Protein AF-A0A0F8XHE8-F1 (afdb_monomer_lite)

Foldseek 3Di:
DPPDPPDQQCVQCPNQQVVVLVVLPLLLFFDQDVHDGDNPPPDHVVVRVCSPPSDDPPDDDDCVQADNDPVGGPDDDPPDD

pLDDT: mean 85.14, std 10.31, range [53.91, 97.56]

Structure (mmCIF, N/CA/C/O backbone):
data_AF-A0A0F8XHE8-F1
#
_entry.id   AF-A0A0F8XHE8-F1
#
loop_
_atom_site.group_PDB
_atom_site.id
_atom_site.type_symbol
_atom_site.label_atom_id
_atom_site.label_alt_id
_atom_site.label_comp_id
_atom_site.label_asym_id
_atom_site.label_entity_id
_atom_site.label_seq_id
_atom_site.pdbx_PDB_ins_code
_atom_site.Cartn_x
_atom_site.Cartn_y
_atom_site.Cartn_z
_atom_site.occupancy
_atom_site.B_iso_or_equiv
_atom_site.auth_seq_id
_atom_site.auth_comp_id
_atom_site.auth_asym_id
_atom_site.auth_atom_id
_atom_site.pdbx_PDB_model_num
ATOM 1 N N . ASP A 1 1 ? 6.367 3.480 6.342 1.00 58.56 1 ASP A N 1
ATOM 2 C CA . ASP A 1 1 ? 7.115 4.018 7.501 1.00 58.56 1 ASP A CA 1
ATOM 3 C C . ASP A 1 1 ? 6.485 5.363 7.862 1.00 58.56 1 ASP A C 1
ATOM 5 O O . ASP A 1 1 ? 5.494 5.729 7.243 1.00 58.56 1 ASP A O 1
ATOM 9 N N . LEU A 1 2 ? 6.996 6.078 8.863 1.00 68.81 2 LEU A N 1
ATOM 10 C CA . LEU A 1 2 ? 6.466 7.400 9.227 1.00 68.81 2 LEU A CA 1
ATOM 11 C C . LEU A 1 2 ? 7.060 8.542 8.387 1.00 68.81 2 LEU A C 1
ATOM 13 O O . LEU A 1 2 ? 6.829 9.706 8.694 1.00 68.81 2 LEU A O 1
ATOM 17 N N . ALA A 1 3 ? 7.805 8.244 7.318 1.00 74.31 3 ALA A N 1
ATOM 18 C CA . ALA A 1 3 ? 8.421 9.268 6.479 1.00 74.31 3 ALA A CA 1
ATOM 19 C C . ALA A 1 3 ? 7.425 9.907 5.483 1.00 74.31 3 ALA A C 1
ATOM 21 O O . ALA A 1 3 ? 7.849 10.571 4.540 1.00 74.31 3 ALA A O 1
ATOM 22 N N . GLY A 1 4 ? 6.117 9.703 5.680 1.00 71.56 4 GLY A N 1
ATOM 23 C CA . GLY A 1 4 ? 5.040 10.246 4.851 1.00 71.56 4 GLY A CA 1
ATOM 24 C C . GLY A 1 4 ? 4.778 9.451 3.569 1.00 71.56 4 GLY A C 1
ATOM 25 O O . GLY A 1 4 ? 5.650 8.752 3.058 1.00 71.56 4 GLY A O 1
ATOM 26 N N . PHE A 1 5 ? 3.557 9.565 3.046 1.00 75.94 5 PHE A N 1
ATOM 27 C CA . PHE A 1 5 ? 3.145 9.008 1.758 1.00 75.94 5 PHE A CA 1
ATOM 28 C C . PHE A 1 5 ? 2.558 10.129 0.883 1.00 75.94 5 PHE A C 1
ATOM 30 O O . PHE A 1 5 ? 1.705 10.866 1.383 1.00 75.94 5 PHE A O 1
ATOM 37 N N . PRO A 1 6 ? 2.950 10.255 -0.398 1.00 77.00 6 PRO A N 1
ATOM 38 C CA . PRO A 1 6 ? 4.083 9.604 -1.065 1.00 77.00 6 PRO A CA 1
ATOM 39 C C . PRO A 1 6 ? 5.418 10.318 -0.756 1.00 77.00 6 PRO A C 1
ATOM 41 O O . PRO A 1 6 ? 5.454 11.541 -0.653 1.00 77.00 6 PRO A O 1
ATOM 44 N N . ASN A 1 7 ? 6.532 9.583 -0.625 1.00 71.19 7 ASN A N 1
ATOM 45 C CA . ASN A 1 7 ? 7.852 10.180 -0.324 1.00 71.19 7 ASN A CA 1
ATOM 46 C C . ASN A 1 7 ? 9.010 9.702 -1.224 1.00 71.19 7 ASN A C 1
ATOM 48 O O . ASN A 1 7 ? 10.169 10.010 -0.950 1.00 71.19 7 ASN A O 1
ATOM 52 N N . GLY A 1 8 ? 8.722 8.929 -2.276 1.00 70.00 8 GLY A N 1
ATOM 53 C CA . GLY A 1 8 ? 9.709 8.493 -3.273 1.00 70.00 8 GLY A CA 1
ATOM 54 C C . GLY A 1 8 ? 10.770 7.492 -2.790 1.00 70.00 8 GLY A C 1
ATOM 55 O O . GLY A 1 8 ? 11.558 7.033 -3.607 1.00 70.00 8 GLY A O 1
ATOM 56 N N . ARG A 1 9 ? 10.795 7.111 -1.503 1.00 73.19 9 ARG A N 1
ATOM 57 C CA . ARG A 1 9 ? 11.795 6.182 -0.932 1.00 73.19 9 ARG A CA 1
ATOM 58 C C . ARG A 1 9 ? 11.508 4.705 -1.193 1.00 73.19 9 ARG A C 1
ATOM 60 O O . ARG A 1 9 ? 12.314 3.851 -0.834 1.00 73.19 9 ARG A O 1
ATOM 67 N N . ARG A 1 10 ? 10.345 4.399 -1.765 1.00 72.44 10 ARG A N 1
ATOM 68 C CA . ARG A 1 10 ? 9.921 3.041 -2.108 1.00 72.44 10 ARG A CA 1
ATOM 69 C C . ARG A 1 10 ? 9.399 2.996 -3.542 1.00 72.44 10 ARG A C 1
ATOM 71 O O . ARG A 1 10 ? 8.197 2.897 -3.738 1.00 72.44 10 ARG A O 1
ATOM 78 N N . PRO A 1 11 ? 10.270 3.085 -4.558 1.00 69.44 11 PRO A N 1
ATOM 79 C CA . PRO A 1 11 ? 9.802 3.087 -5.940 1.00 69.44 11 PRO A CA 1
ATOM 80 C C . PRO A 1 11 ? 9.107 1.778 -6.344 1.00 69.44 11 PRO A C 1
ATOM 82 O O . PRO A 1 11 ? 8.402 1.772 -7.341 1.00 69.44 11 PRO A O 1
ATOM 85 N N . GLY A 1 12 ? 9.307 0.687 -5.588 1.00 66.88 12 GLY A N 1
ATOM 86 C CA . GLY A 1 12 ? 8.658 -0.607 -5.824 1.00 66.88 12 GLY A CA 1
ATOM 87 C C . GLY A 1 12 ? 7.522 -0.966 -4.874 1.00 66.88 12 GLY A C 1
ATOM 88 O O . GLY A 1 12 ? 6.975 -2.047 -4.989 1.00 66.88 12 GLY A O 1
ATOM 89 N N . ASP A 1 13 ? 7.189 -0.095 -3.926 1.00 71.00 13 ASP A N 1
ATOM 90 C CA . ASP A 1 13 ? 5.910 -0.115 -3.202 1.00 71.00 13 ASP A CA 1
ATOM 91 C C . ASP A 1 13 ? 5.279 1.218 -3.589 1.00 71.00 13 ASP A C 1
ATOM 93 O O . ASP A 1 13 ? 5.412 2.223 -2.881 1.00 71.00 13 ASP A O 1
ATOM 97 N N . ASP A 1 14 ? 4.838 1.268 -4.845 1.00 75.69 14 ASP A N 1
ATOM 98 C CA . ASP A 1 14 ? 4.597 2.526 -5.525 1.00 75.69 14 ASP A CA 1
ATOM 99 C C . ASP A 1 14 ? 3.323 3.218 -5.018 1.00 75.69 14 ASP A C 1
ATOM 101 O O . ASP A 1 14 ? 2.572 2.730 -4.166 1.00 75.69 14 ASP A O 1
ATOM 105 N N . VAL A 1 15 ? 3.109 4.441 -5.502 1.00 84.00 15 VAL A N 1
ATOM 106 C CA . VAL A 1 15 ? 1.976 5.265 -5.069 1.00 84.00 15 VAL A CA 1
ATOM 107 C C . VAL A 1 15 ? 0.644 4.592 -5.393 1.00 84.00 15 VAL A C 1
ATOM 109 O O . VAL A 1 15 ? -0.311 4.739 -4.630 1.00 84.00 15 VAL A O 1
ATOM 112 N N . VAL A 1 16 ? 0.566 3.867 -6.504 1.00 87.50 16 VAL A N 1
ATOM 113 C CA . VAL A 1 16 ? -0.682 3.282 -6.982 1.00 87.50 16 VAL A CA 1
ATOM 114 C C . VAL A 1 16 ? -1.005 2.030 -6.177 1.00 87.50 16 VAL A C 1
ATOM 116 O O . VAL A 1 16 ? -2.122 1.933 -5.673 1.00 87.50 16 VAL A O 1
ATOM 119 N N . ASP A 1 17 ? -0.037 1.145 -5.946 1.00 87.31 17 ASP A N 1
ATOM 120 C CA . ASP A 1 17 ? -0.191 -0.058 -5.123 1.00 87.31 17 ASP A CA 1
ATOM 121 C C . ASP A 1 17 ? -0.636 0.282 -3.696 1.00 87.31 17 ASP A C 1
ATOM 123 O O . ASP A 1 17 ? -1.626 -0.258 -3.187 1.00 87.31 17 ASP A O 1
ATOM 127 N N . ILE A 1 18 ? 0.055 1.218 -3.037 1.00 88.00 18 ILE A N 1
ATOM 128 C CA . ILE A 1 18 ? -0.288 1.624 -1.668 1.00 88.00 18 ILE A CA 1
ATOM 129 C C . ILE A 1 18 ? -1.680 2.264 -1.629 1.00 88.00 18 ILE A C 1
ATOM 131 O O . ILE A 1 18 ? -2.484 1.915 -0.758 1.00 88.00 18 ILE A O 1
ATOM 135 N N . ALA A 1 19 ? -1.990 3.178 -2.556 1.00 91.25 19 ALA A N 1
ATOM 136 C CA . ALA A 1 19 ? -3.297 3.829 -2.602 1.00 91.25 19 ALA A CA 1
ATOM 137 C C . ALA A 1 19 ? -4.419 2.818 -2.879 1.00 91.25 19 ALA A C 1
ATOM 139 O O . ALA A 1 19 ? -5.445 2.842 -2.197 1.00 91.25 19 ALA A O 1
ATOM 140 N N . LEU A 1 20 ? -4.209 1.894 -3.819 1.00 93.38 20 LEU A N 1
ATOM 141 C CA . LEU A 1 20 ? -5.151 0.831 -4.152 1.00 93.38 20 LEU A CA 1
ATOM 142 C C . LEU A 1 20 ? -5.443 -0.038 -2.931 1.00 93.38 20 LEU A C 1
ATOM 144 O O . LEU A 1 20 ? -6.605 -0.275 -2.610 1.00 93.38 20 LEU A O 1
ATOM 148 N N . ARG A 1 21 ? -4.414 -0.463 -2.194 1.00 94.06 21 ARG A N 1
ATOM 149 C CA . ARG A 1 21 ? -4.599 -1.264 -0.975 1.00 94.06 21 ARG A CA 1
ATOM 150 C C . ARG A 1 21 ? -5.382 -0.505 0.093 1.00 94.06 21 ARG A C 1
ATOM 152 O O . ARG A 1 21 ? -6.241 -1.100 0.740 1.00 94.06 21 ARG A O 1
ATOM 159 N N . VAL A 1 22 ? -5.131 0.795 0.270 1.00 94.00 22 VAL A N 1
ATOM 160 C CA . VAL A 1 22 ? -5.910 1.637 1.196 1.00 94.00 22 VAL A CA 1
ATOM 161 C C . VAL A 1 22 ? -7.378 1.705 0.772 1.00 94.00 22 VAL A C 1
ATOM 163 O O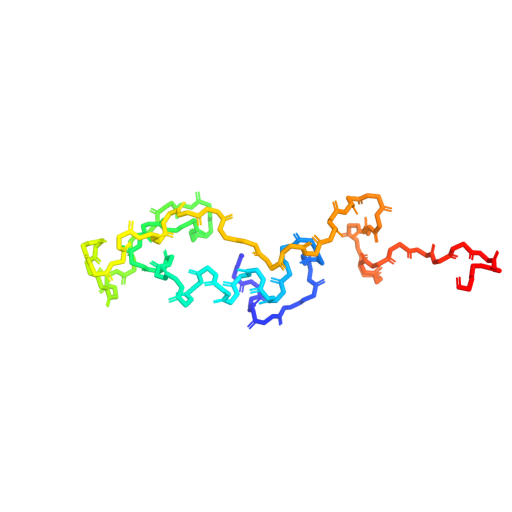 . VAL A 1 22 ? -8.248 1.470 1.608 1.00 94.00 22 VAL A O 1
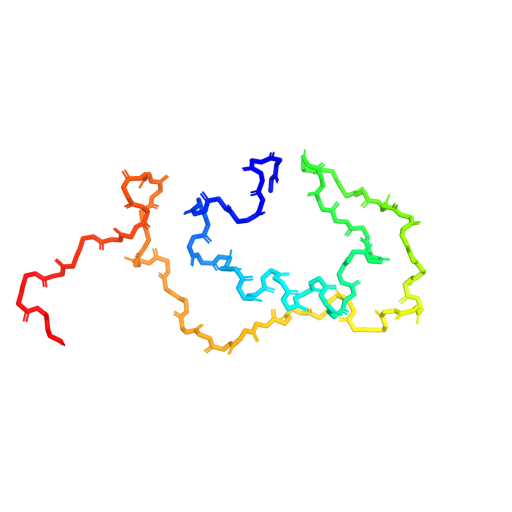ATOM 166 N N . VAL A 1 23 ? -7.654 1.950 -0.513 1.00 94.94 23 VAL A N 1
ATOM 167 C CA . VAL A 1 23 ? -9.021 1.986 -1.066 1.00 94.94 23 VAL A CA 1
ATOM 168 C C . VAL A 1 23 ? -9.729 0.638 -0.909 1.00 94.94 23 VAL A C 1
ATOM 170 O O . VAL A 1 23 ? -10.916 0.609 -0.603 1.00 94.94 23 VAL A O 1
ATOM 173 N N . MET A 1 24 ? -9.004 -0.474 -1.042 1.00 96.56 24 MET A N 1
ATOM 174 C CA . MET A 1 24 ? -9.533 -1.828 -0.834 1.00 96.56 24 MET A CA 1
ATOM 175 C C . MET A 1 24 ? -9.669 -2.219 0.648 1.00 96.56 24 MET A C 1
ATOM 177 O O . MET A 1 24 ? -10.014 -3.359 0.955 1.00 96.56 24 MET A O 1
ATOM 181 N N . GLY A 1 25 ? -9.426 -1.285 1.574 1.00 97.00 25 GLY A N 1
ATOM 182 C CA . GLY A 1 25 ? -9.726 -1.450 2.995 1.00 97.00 25 GLY A CA 1
ATOM 183 C C . GLY A 1 25 ? -8.563 -1.948 3.851 1.00 97.00 25 GLY A C 1
ATOM 184 O O . GLY A 1 25 ? -8.781 -2.414 4.968 1.00 97.00 25 GLY A O 1
ATOM 185 N N . ARG A 1 26 ? -7.309 -1.822 3.389 1.00 95.88 26 ARG A N 1
ATOM 186 C CA . ARG A 1 26 ? -6.126 -2.236 4.168 1.00 95.88 26 ARG A CA 1
ATOM 187 C C . ARG A 1 26 ? -6.052 -1.598 5.560 1.00 95.88 26 ARG A C 1
ATOM 189 O O . ARG A 1 26 ? -5.507 -2.213 6.469 1.00 95.88 26 ARG A O 1
ATOM 196 N N . LEU A 1 27 ? -6.585 -0.386 5.730 1.00 95.56 27 LEU A N 1
ATOM 197 C CA . LEU A 1 27 ? -6.564 0.336 7.008 1.00 95.56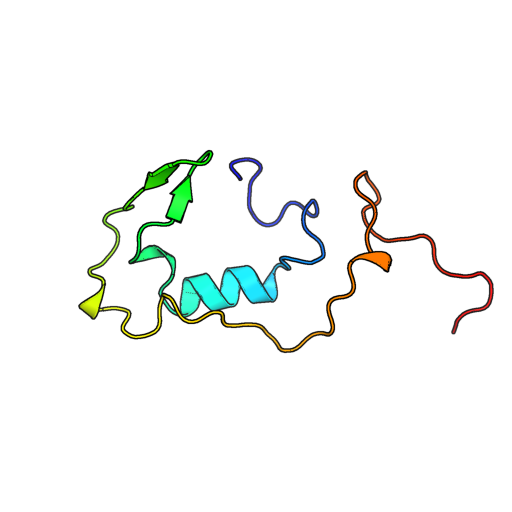 27 LEU A CA 1
ATOM 198 C C . LEU A 1 27 ? -7.613 -0.150 8.027 1.00 95.56 27 LEU A C 1
ATOM 200 O O . LEU A 1 27 ? -7.563 0.289 9.171 1.00 95.56 27 LEU A O 1
ATOM 204 N N . CYS A 1 28 ? -8.524 -1.053 7.638 1.00 97.56 28 CYS A N 1
ATOM 205 C CA . CYS A 1 28 ? -9.436 -1.747 8.561 1.00 97.56 28 CYS A CA 1
ATOM 206 C C . CYS A 1 28 ? -8.785 -2.964 9.239 1.00 97.56 28 CYS A C 1
ATOM 208 O O . CYS A 1 28 ? -9.416 -3.628 10.055 1.00 97.56 28 CYS A O 1
ATOM 210 N N . TYR A 1 29 ? -7.541 -3.287 8.874 1.00 96.75 29 TYR A N 1
ATOM 211 C CA . TYR A 1 29 ? -6.752 -4.366 9.463 1.00 96.75 29 TYR A CA 1
ATOM 212 C C . TYR A 1 29 ? -5.532 -3.800 10.190 1.00 96.75 29 TYR A C 1
ATOM 214 O O . TYR A 1 29 ? -5.070 -2.708 9.845 1.00 96.75 29 TYR A O 1
ATOM 222 N N . PRO A 1 30 ? -4.948 -4.554 11.141 1.00 96.19 30 PRO A N 1
ATOM 223 C CA . PRO A 1 30 ? -3.666 -4.192 11.719 1.00 96.19 30 PRO A CA 1
ATOM 224 C C . PRO A 1 30 ? -2.608 -3.972 10.633 1.00 96.19 30 PRO A C 1
ATOM 226 O O . PRO A 1 30 ? -2.400 -4.809 9.747 1.00 96.19 30 PRO A O 1
ATOM 229 N N . ILE A 1 31 ? -1.935 -2.826 10.700 1.00 92.75 31 ILE A N 1
ATOM 230 C CA . ILE A 1 31 ? -0.816 -2.494 9.818 1.00 92.75 31 ILE A CA 1
ATOM 231 C C . ILE A 1 31 ? 0.448 -2.246 10.642 1.00 92.75 31 ILE A C 1
ATOM 233 O O . ILE A 1 31 ? 0.356 -1.751 11.767 1.00 92.75 31 ILE A O 1
ATOM 237 N N . PRO A 1 32 ? 1.640 -2.520 10.088 1.00 91.12 32 PRO A N 1
ATOM 238 C CA . PRO A 1 32 ? 2.886 -2.248 10.784 1.00 91.12 32 PRO A CA 1
ATOM 239 C C . PRO A 1 32 ? 3.125 -0.735 10.880 1.00 91.12 32 PRO A C 1
ATOM 241 O O . PRO A 1 32 ? 3.583 -0.092 9.929 1.00 91.12 32 PRO A O 1
ATOM 244 N N . VAL A 1 33 ? 2.865 -0.163 12.053 1.00 89.88 33 VAL A N 1
ATOM 245 C CA . VAL A 1 33 ? 3.232 1.208 12.416 1.00 89.88 33 VAL A CA 1
ATOM 246 C C . VAL A 1 33 ? 4.535 1.139 13.198 1.00 89.88 33 VAL A C 1
ATOM 248 O O . VAL A 1 33 ? 4.600 0.581 14.288 1.00 89.88 33 VAL A O 1
ATOM 251 N N . ASN A 1 34 ? 5.610 1.672 12.612 1.00 88.00 34 ASN A N 1
ATOM 252 C CA . ASN A 1 34 ? 6.958 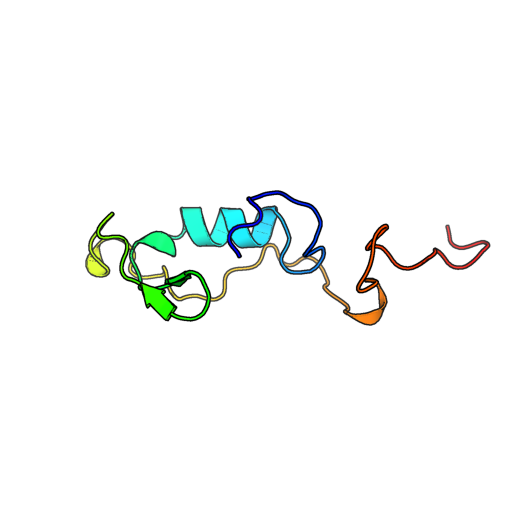1.609 13.190 1.00 88.00 34 ASN A CA 1
ATOM 253 C C . ASN A 1 34 ? 7.414 0.179 13.572 1.00 88.00 34 ASN A C 1
ATOM 255 O O . ASN A 1 34 ? 8.101 -0.019 14.567 1.00 88.00 34 ASN A O 1
ATOM 259 N N . GLY A 1 35 ? 7.013 -0.821 12.777 1.00 88.81 35 GLY A N 1
ATOM 260 C CA . GLY A 1 35 ? 7.362 -2.230 13.000 1.00 88.81 35 GLY A CA 1
ATOM 261 C C . GLY A 1 35 ? 6.427 -2.993 13.943 1.00 88.81 35 GLY A C 1
ATOM 262 O O . GLY A 1 35 ? 6.615 -4.194 14.107 1.00 88.81 35 GLY A O 1
ATOM 263 N N . THR A 1 36 ? 5.413 -2.337 14.508 1.00 94.50 36 THR A N 1
ATOM 264 C CA . THR A 1 36 ? 4.412 -2.969 15.375 1.00 94.50 36 THR A CA 1
ATOM 265 C C . THR A 1 36 ? 3.06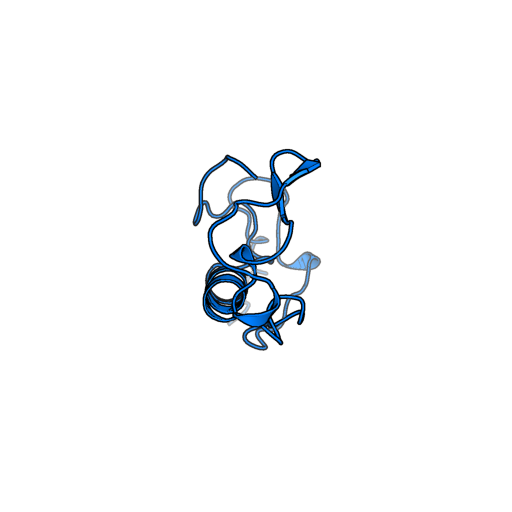3 -3.004 14.674 1.00 94.50 36 THR A C 1
ATOM 267 O O . THR A 1 36 ? 2.562 -1.961 14.247 1.00 94.50 36 THR A O 1
ATOM 270 N N . ASP A 1 37 ? 2.450 -4.183 14.578 1.00 95.25 37 ASP A N 1
ATOM 271 C CA . ASP A 1 37 ? 1.091 -4.304 14.054 1.00 95.25 37 ASP A CA 1
ATOM 272 C C . ASP A 1 37 ? 0.117 -3.552 14.960 1.00 95.25 37 ASP A C 1
ATOM 274 O O . ASP A 1 37 ? -0.020 -3.841 16.149 1.00 95.25 37 ASP A O 1
ATOM 278 N N . THR A 1 38 ? -0.518 -2.536 14.388 1.00 95.81 38 THR A N 1
ATOM 279 C CA . THR A 1 38 ? -1.388 -1.601 15.093 1.00 95.81 38 THR A CA 1
ATOM 280 C C . THR A 1 38 ? -2.729 -1.566 14.386 1.00 95.81 38 THR A C 1
ATOM 282 O O . THR A 1 38 ? -2.794 -1.268 13.191 1.00 95.81 38 THR A O 1
ATOM 285 N N . ASP A 1 39 ? -3.789 -1.864 15.129 1.00 96.06 39 ASP A N 1
ATOM 286 C CA . ASP A 1 39 ? -5.156 -1.587 14.702 1.00 96.06 39 ASP A CA 1
ATOM 287 C C . ASP A 1 39 ? -5.428 -0.084 14.846 1.00 96.06 39 ASP A C 1
ATOM 289 O O . ASP A 1 39 ? -5.220 0.500 15.912 1.00 96.06 39 ASP A O 1
ATOM 293 N N . LEU A 1 40 ? -5.847 0.551 13.752 1.00 94.94 40 LEU A N 1
ATOM 294 C CA . LEU A 1 40 ? -6.138 1.982 13.718 1.00 94.94 40 LEU A CA 1
ATOM 295 C C . LEU A 1 40 ? -7.563 2.309 14.189 1.00 94.94 40 LEU A C 1
ATOM 297 O O . LEU A 1 40 ? -7.858 3.483 14.413 1.00 94.94 40 LEU A O 1
ATOM 301 N N . GLY A 1 41 ? -8.449 1.313 14.316 1.00 96.12 41 GLY A N 1
ATOM 302 C CA . GLY A 1 41 ? -9.828 1.505 14.774 1.00 96.12 41 GLY A CA 1
ATOM 303 C C . GLY A 1 41 ? -10.695 2.361 13.842 1.00 96.12 41 GLY A C 1
ATOM 304 O O . GLY A 1 41 ? -11.638 3.000 14.302 1.00 96.12 41 GLY A O 1
ATOM 305 N N . LEU A 1 42 ? -10.366 2.418 12.546 1.00 95.38 42 LEU A N 1
ATOM 306 C CA . LEU A 1 42 ? -11.071 3.251 11.559 1.00 95.38 42 LEU A CA 1
ATOM 307 C C . LEU A 1 42 ? -12.353 2.596 11.012 1.00 95.38 42 LEU A C 1
ATOM 309 O O . LEU A 1 42 ? -13.241 3.300 10.536 1.00 95.38 42 LEU A O 1
ATOM 313 N N . CYS A 1 43 ? -12.427 1.265 11.050 1.00 96.56 43 CYS A N 1
ATOM 314 C CA . CYS A 1 43 ? -13.503 0.422 10.516 1.00 96.56 43 CYS A CA 1
ATOM 315 C C . CYS A 1 43 ? -13.358 -1.004 11.069 1.00 96.56 43 CYS A C 1
ATOM 317 O O . CYS A 1 43 ? -12.304 -1.352 11.606 1.00 96.56 43 CYS A O 1
ATOM 319 N N . ALA A 1 44 ? -14.394 -1.835 10.934 1.00 95.88 44 ALA A N 1
ATOM 320 C CA . ALA A 1 44 ? -14.298 -3.257 11.244 1.00 95.88 44 ALA A CA 1
ATOM 321 C C . ALA A 1 44 ? -13.701 -4.031 10.059 1.00 95.88 44 ALA A C 1
ATOM 323 O O . ALA A 1 44 ? -13.871 -3.661 8.899 1.00 95.88 44 ALA A O 1
ATOM 324 N N . THR A 1 45 ? -13.049 -5.161 10.335 1.00 95.00 45 THR A N 1
ATOM 325 C CA . THR A 1 45 ? -12.550 -6.048 9.265 1.00 95.00 45 THR A CA 1
ATOM 326 C C . THR A 1 45 ? -13.672 -6.575 8.359 1.00 95.00 45 THR A C 1
ATOM 328 O O . THR A 1 45 ? -13.448 -6.776 7.167 1.00 95.00 45 THR A O 1
ATOM 331 N N . ASP A 1 46 ? -14.894 -6.702 8.885 1.00 96.31 46 ASP A N 1
ATOM 332 C CA . ASP A 1 46 ? -16.088 -7.084 8.120 1.00 96.31 46 ASP A CA 1
ATOM 333 C C . ASP A 1 46 ? -16.516 -6.014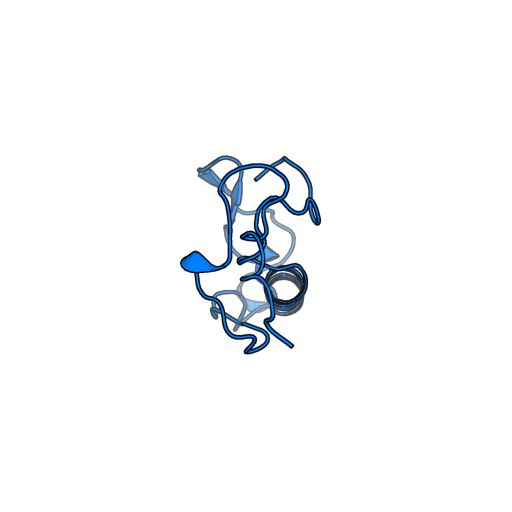 7.094 1.00 96.31 46 ASP A C 1
ATOM 335 O O . ASP A 1 46 ? -17.113 -6.354 6.072 1.00 96.31 46 ASP A O 1
ATOM 339 N N . ASP A 1 47 ? -16.148 -4.741 7.301 1.00 96.12 47 ASP A N 1
ATOM 340 C CA . ASP A 1 47 ? -16.387 -3.653 6.338 1.00 96.12 47 ASP A CA 1
ATOM 341 C C . ASP A 1 47 ? -15.432 -3.731 5.130 1.00 96.12 47 ASP A C 1
ATOM 343 O O . ASP A 1 47 ? -15.652 -3.090 4.100 1.00 96.12 47 ASP A O 1
ATOM 347 N N . ALA A 1 48 ? -14.365 -4.530 5.238 1.00 96.56 48 ALA A N 1
ATOM 348 C CA . ALA A 1 48 ? -13.294 -4.648 4.259 1.00 96.56 48 ALA A CA 1
ATOM 349 C C . ALA A 1 48 ? -12.919 -6.113 4.001 1.00 96.56 48 ALA A C 1
ATOM 351 O O . ALA A 1 48 ? -11.767 -6.503 4.154 1.00 96.56 48 ALA A O 1
ATOM 352 N N . SER A 1 49 ? -13.869 -6.926 3.534 1.00 95.75 49 SER A N 1
ATOM 353 C CA . SER A 1 49 ? -13.672 -8.372 3.283 1.00 95.75 49 SER A CA 1
ATOM 354 C C . SER A 1 49 ? -12.427 -8.762 2.459 1.00 95.75 49 SER A C 1
ATOM 356 O O . SER A 1 49 ? -11.954 -9.894 2.552 1.00 95.75 49 SER A O 1
ATOM 358 N N . VAL A 1 50 ? -11.878 -7.838 1.663 1.00 96.25 50 VAL A N 1
ATOM 359 C CA . VAL A 1 50 ? -10.680 -8.033 0.829 1.00 96.25 50 VAL A CA 1
ATOM 360 C C . VAL A 1 50 ? -9.472 -7.193 1.268 1.00 96.25 50 VAL A C 1
ATOM 362 O O . VAL A 1 50 ? -8.465 -7.166 0.565 1.00 96.25 50 VAL A O 1
ATOM 365 N N . GLY A 1 51 ? -9.506 -6.539 2.432 1.00 95.19 51 GLY A N 1
ATOM 366 C CA . GLY A 1 51 ? -8.464 -5.591 2.860 1.00 95.19 51 GLY A CA 1
ATOM 367 C C . GLY A 1 51 ? -7.072 -6.199 3.084 1.00 95.19 51 GLY A C 1
ATOM 368 O O . GLY A 1 51 ? -6.074 -5.476 3.062 1.00 95.19 51 GLY A O 1
ATOM 369 N N . ASN A 1 52 ? -6.978 -7.526 3.231 1.00 94.88 52 ASN A N 1
ATOM 370 C CA . ASN A 1 52 ? -5.710 -8.265 3.313 1.00 94.88 52 ASN A CA 1
ATOM 371 C C . ASN A 1 52 ? -5.223 -8.848 1.979 1.00 94.88 52 ASN A C 1
ATOM 373 O O . ASN A 1 52 ? -4.139 -9.434 1.927 1.00 94.88 52 ASN A O 1
ATOM 377 N N . VAL A 1 53 ? -5.987 -8.701 0.895 1.00 95.19 53 VAL A N 1
ATOM 378 C CA . VAL A 1 53 ? -5.553 -9.149 -0.431 1.00 95.19 53 VAL A CA 1
ATOM 379 C C . VAL A 1 53 ? -4.353 -8.295 -0.875 1.00 95.19 53 VAL A C 1
ATOM 381 O O . VAL A 1 53 ? -4.362 -7.069 -0.710 1.00 95.19 53 VAL A O 1
ATOM 384 N N . PRO A 1 54 ? -3.287 -8.906 -1.427 1.00 89.75 54 PRO A N 1
ATOM 385 C CA . PRO A 1 54 ? -2.116 -8.181 -1.907 1.00 89.75 54 PRO A CA 1
ATOM 386 C C . PRO A 1 54 ? -2.399 -7.554 -3.280 1.00 89.75 54 PRO A C 1
ATOM 388 O O . PRO A 1 54 ? -1.838 -7.975 -4.285 1.00 89.75 54 PRO A O 1
ATOM 391 N N . PHE A 1 55 ? -3.309 -6.579 -3.328 1.00 90.81 55 PHE A N 1
ATOM 392 C CA . PHE A 1 55 ? -3.603 -5.841 -4.554 1.00 90.81 55 PHE A CA 1
ATOM 393 C C . PHE A 1 55 ? -2.365 -5.112 -5.075 1.00 90.81 55 PHE A C 1
ATOM 395 O O . PHE A 1 55 ? -1.638 -4.499 -4.290 1.00 90.81 55 PHE A O 1
ATOM 402 N N . THR A 1 56 ? -2.192 -5.165 -6.394 1.00 88.25 56 THR A N 1
ATOM 403 C CA . THR A 1 56 ? -1.210 -4.394 -7.155 1.00 88.25 56 THR A CA 1
ATOM 404 C C . THR A 1 56 ? -1.871 -3.834 -8.415 1.00 88.25 56 THR A C 1
ATOM 406 O O . THR A 1 56 ? -2.914 -4.338 -8.849 1.00 88.25 56 THR A O 1
ATOM 409 N N . ASP A 1 57 ? -1.286 -2.805 -9.013 1.00 86.06 57 ASP A N 1
ATOM 410 C CA . ASP A 1 57 ? -1.731 -2.227 -10.287 1.00 86.06 57 ASP A CA 1
ATOM 411 C C . ASP A 1 57 ? -1.281 -3.043 -11.520 1.00 86.06 57 ASP A C 1
ATOM 413 O O . ASP A 1 57 ? -1.712 -2.786 -12.647 1.00 86.06 57 ASP A O 1
ATOM 417 N N . GLY A 1 58 ? -0.451 -4.066 -11.296 1.00 86.25 58 GLY A N 1
ATOM 418 C CA . GLY A 1 58 ? 0.090 -4.947 -12.327 1.00 86.25 58 GLY A CA 1
ATOM 419 C C . GLY A 1 58 ? 1.325 -4.396 -13.044 1.00 86.25 58 GLY A C 1
ATOM 420 O O . GLY A 1 58 ? 1.783 -5.023 -14.006 1.00 86.25 58 GLY A O 1
ATOM 421 N N . ALA A 1 59 ? 1.886 -3.269 -12.601 1.00 84.56 59 ALA A N 1
ATOM 422 C CA . ALA A 1 59 ? 3.134 -2.746 -13.125 1.00 84.56 59 ALA A CA 1
ATOM 423 C C . ALA A 1 59 ? 4.299 -3.707 -12.806 1.00 84.56 59 ALA A C 1
ATOM 425 O O . ALA A 1 59 ? 4.401 -4.252 -11.703 1.00 84.56 59 ALA A O 1
ATOM 426 N N . PRO A 1 60 ? 5.203 -3.961 -13.768 1.00 80.06 60 PRO A N 1
ATOM 427 C CA . PRO A 1 60 ? 6.344 -4.830 -13.535 1.00 80.06 60 PRO A CA 1
ATOM 428 C C . PRO A 1 60 ? 7.322 -4.187 -12.546 1.00 80.06 60 PRO A C 1
ATOM 430 O O . PRO A 1 60 ? 7.939 -3.160 -12.825 1.00 80.06 60 PRO A O 1
ATOM 433 N N . LEU A 1 61 ? 7.517 -4.851 -11.408 1.00 76.12 61 LEU A N 1
ATOM 434 C CA . LEU A 1 61 ? 8.482 -4.464 -10.387 1.00 76.12 61 LEU A CA 1
ATOM 435 C C . LEU A 1 61 ? 9.739 -5.329 -10.497 1.00 76.12 61 LEU A C 1
ATOM 437 O O . LEU A 1 61 ? 9.686 -6.553 -10.386 1.00 76.12 61 LEU A O 1
ATOM 441 N N . ASN A 1 62 ? 10.891 -4.691 -10.691 1.00 76.19 62 ASN A N 1
ATOM 442 C CA . ASN A 1 62 ? 12.191 -5.349 -10.633 1.00 76.19 62 ASN A CA 1
ATOM 443 C C . ASN A 1 62 ? 13.115 -4.553 -9.711 1.00 76.19 62 ASN A C 1
ATOM 445 O O . ASN A 1 62 ? 13.431 -3.394 -9.978 1.00 76.19 62 ASN A O 1
ATOM 449 N N . ALA A 1 63 ? 13.568 -5.203 -8.638 1.00 72.81 63 ALA A N 1
ATOM 450 C CA . ALA A 1 63 ? 14.448 -4.610 -7.638 1.00 72.81 63 ALA A CA 1
ATOM 451 C C . ALA A 1 63 ? 15.767 -4.088 -8.232 1.00 72.81 63 ALA A C 1
ATOM 453 O O . ALA A 1 63 ? 16.340 -3.150 -7.693 1.00 72.81 63 ALA A O 1
ATOM 454 N N . THR A 1 64 ? 16.235 -4.633 -9.362 1.00 79.38 64 THR A N 1
ATOM 455 C CA . THR A 1 64 ? 17.453 -4.146 -10.032 1.00 79.38 64 THR A CA 1
ATOM 456 C C . THR A 1 64 ? 17.267 -2.791 -10.716 1.00 79.38 64 THR A C 1
ATOM 458 O O . THR A 1 64 ? 18.239 -2.226 -11.205 1.00 79.38 64 THR A O 1
ATOM 461 N N . MET A 1 65 ? 16.036 -2.279 -10.802 1.00 77.31 65 MET A N 1
ATOM 462 C CA . MET A 1 65 ? 15.732 -0.961 -11.368 1.00 77.31 65 MET A CA 1
ATOM 463 C C . MET A 1 65 ? 15.766 0.150 -10.307 1.00 77.31 65 MET A C 1
ATOM 465 O O . MET A 1 65 ? 15.493 1.305 -10.634 1.00 77.31 65 MET A O 1
ATOM 469 N N . MET A 1 66 ? 16.068 -0.183 -9.045 1.00 83.06 66 MET A N 1
ATOM 470 C CA . MET A 1 66 ? 15.958 0.733 -7.911 1.00 83.06 66 MET A CA 1
ATOM 471 C C . MET A 1 66 ? 17.235 0.757 -7.073 1.00 83.06 66 MET A C 1
ATOM 473 O O . MET A 1 66 ? 17.753 -0.286 -6.680 1.00 83.06 66 MET A O 1
ATOM 477 N N . ASP A 1 67 ? 17.695 1.962 -6.753 1.00 82.31 67 ASP A N 1
ATOM 478 C CA . ASP A 1 67 ? 18.807 2.203 -5.838 1.00 82.31 67 ASP A CA 1
ATOM 479 C C . ASP A 1 67 ? 18.294 2.397 -4.402 1.00 82.31 67 ASP A C 1
ATOM 481 O O . ASP A 1 67 ? 17.170 2.841 -4.170 1.00 82.31 67 ASP A O 1
ATOM 485 N N . ALA A 1 68 ? 19.130 2.092 -3.403 1.00 80.44 68 ALA A N 1
ATOM 486 C CA . ALA A 1 68 ? 18.790 2.264 -1.983 1.00 80.44 68 ALA A CA 1
ATOM 487 C C . ALA A 1 68 ? 18.928 3.719 -1.485 1.00 80.44 68 ALA A C 1
ATOM 489 O O . ALA A 1 68 ? 18.574 4.030 -0.344 1.00 80.44 68 ALA A O 1
ATOM 490 N N . SER A 1 69 ? 19.454 4.612 -2.325 1.00 82.62 69 SER A N 1
ATOM 491 C CA . SER A 1 69 ? 19.677 6.027 -2.032 1.00 82.62 69 SER A CA 1
ATOM 492 C C . SER A 1 69 ? 19.170 6.903 -3.167 1.00 82.62 69 SER A C 1
ATOM 494 O O . SER A 1 69 ? 19.094 6.469 -4.310 1.00 82.62 69 SER A O 1
ATOM 496 N N . PHE A 1 70 ? 18.869 8.161 -2.854 1.00 78.81 70 PHE A N 1
ATOM 497 C CA . PHE A 1 70 ? 18.460 9.124 -3.865 1.00 78.81 70 PHE A CA 1
ATOM 498 C C . PHE A 1 70 ? 19.573 9.360 -4.912 1.00 78.81 70 PHE A C 1
ATOM 500 O O . PHE A 1 70 ? 20.724 9.550 -4.508 1.00 78.81 70 PHE A O 1
ATOM 507 N N . PRO A 1 71 ? 19.243 9.444 -6.218 1.00 80.25 71 PRO A N 1
ATOM 508 C CA . PRO A 1 71 ? 17.926 9.217 -6.824 1.00 80.25 71 PRO A CA 1
ATOM 509 C C . PRO A 1 71 ? 17.613 7.713 -6.907 1.00 80.25 71 PRO A C 1
ATOM 511 O O . PRO A 1 71 ? 18.351 6.971 -7.529 1.00 80.25 71 PRO A O 1
ATOM 514 N N . TYR A 1 72 ? 16.507 7.260 -6.303 1.00 80.25 72 TYR A N 1
ATOM 515 C CA . TYR A 1 72 ? 16.193 5.831 -6.098 1.00 80.25 72 TYR A CA 1
ATOM 516 C C . TYR A 1 72 ? 15.938 5.013 -7.381 1.00 80.25 72 TYR A C 1
ATOM 518 O O . TYR A 1 72 ? 15.585 3.841 -7.296 1.00 80.25 72 TYR A O 1
ATOM 526 N N . LEU A 1 73 ? 16.063 5.618 -8.560 1.00 81.88 73 LEU A N 1
ATOM 527 C CA . LEU A 1 73 ? 15.968 4.949 -9.853 1.00 81.88 73 LEU A CA 1
ATOM 528 C C . LEU A 1 73 ? 17.376 4.627 -10.337 1.00 81.88 73 LEU A C 1
ATOM 530 O O . LEU A 1 73 ? 18.213 5.527 -10.417 1.00 81.88 73 LEU A O 1
ATOM 534 N N . ALA A 1 74 ? 17.593 3.369 -10.718 1.00 82.31 74 ALA A N 1
ATOM 535 C CA . ALA A 1 74 ? 18.857 2.949 -11.297 1.00 82.31 74 ALA A CA 1
ATOM 536 C C . ALA A 1 74 ? 19.199 3.807 -12.524 1.00 82.31 74 ALA A C 1
ATOM 538 O O . ALA A 1 74 ? 18.331 4.177 -13.324 1.00 82.31 74 ALA A O 1
ATOM 539 N N . THR A 1 75 ? 20.488 4.110 -12.682 1.00 83.00 75 THR A N 1
ATOM 540 C CA . THR A 1 75 ? 20.967 4.905 -13.816 1.00 83.00 75 THR A CA 1
ATOM 541 C C . THR A 1 75 ? 20.620 4.198 -15.134 1.00 83.00 75 THR A C 1
ATOM 543 O O . THR A 1 75 ? 20.981 3.030 -15.303 1.00 83.00 75 THR A O 1
ATOM 546 N N . PRO A 1 76 ? 19.957 4.876 -16.092 1.00 78.06 76 PRO A N 1
ATOM 547 C CA . PRO A 1 76 ? 19.642 4.280 -17.383 1.00 78.06 76 PRO A CA 1
ATOM 548 C C . PRO A 1 76 ? 20.905 3.827 -18.120 1.00 78.06 76 PRO A C 1
ATOM 550 O O . PRO A 1 76 ? 21.924 4.522 -18.123 1.00 78.06 76 PRO A O 1
ATOM 553 N N . LEU A 1 77 ? 20.829 2.687 -18.809 1.00 79.12 77 LEU A N 1
ATOM 554 C CA . LEU A 1 77 ? 21.902 2.258 -19.702 1.00 79.12 77 LEU A CA 1
ATOM 555 C C . LEU A 1 77 ? 22.024 3.253 -20.863 1.00 79.12 77 LEU A C 1
ATOM 557 O O . LEU A 1 77 ? 21.043 3.534 -21.557 1.00 79.12 77 LEU A O 1
ATOM 561 N N . ALA A 1 78 ? 23.235 3.768 -21.089 1.00 82.81 78 ALA A N 1
ATOM 562 C CA . ALA A 1 78 ? 23.499 4.719 -22.161 1.00 82.81 78 ALA A CA 1
ATOM 563 C C . ALA A 1 78 ? 23.043 4.154 -23.519 1.00 82.81 78 ALA A C 1
ATOM 565 O O . ALA A 1 78 ? 23.445 3.063 -23.916 1.00 82.81 78 ALA A O 1
ATOM 566 N N . GLY A 1 79 ? 22.199 4.907 -24.227 1.00 75.81 79 GLY A N 1
ATOM 567 C CA . GLY A 1 79 ? 21.661 4.506 -25.530 1.00 75.81 79 GLY A CA 1
ATOM 568 C C . GLY A 1 79 ? 20.394 3.645 -25.492 1.00 75.81 79 GLY A C 1
ATOM 569 O O . GLY A 1 79 ? 19.902 3.301 -26.566 1.00 75.81 79 GLY A O 1
ATOM 570 N N . SER A 1 80 ? 19.833 3.332 -24.316 1.00 66.00 80 SER A N 1
ATOM 571 C CA . SER A 1 80 ? 18.468 2.783 -24.240 1.00 66.00 80 SER A CA 1
ATOM 572 C C . SER A 1 80 ? 17.455 3.824 -24.724 1.00 66.00 80 SER A C 1
ATOM 574 O O . SER A 1 80 ? 17.512 4.984 -24.311 1.00 66.00 80 SER A O 1
ATOM 576 N N . LYS A 1 81 ? 16.561 3.404 -25.621 1.00 53.91 81 LYS A N 1
ATOM 577 C CA . LYS A 1 81 ? 15.392 4.157 -26.084 1.00 53.91 81 LYS A CA 1
ATOM 578 C C . LYS A 1 81 ? 14.127 3.426 -25.677 1.00 53.91 81 LYS A C 1
ATOM 580 O O . LYS A 1 81 ? 14.165 2.177 -25.720 1.00 53.91 81 LYS A O 1
#

Radius of gyration: 15.64 Å; chains: 1; bounding box: 40×19×42 Å

Organism: NCBI:txid412755

InterPro domains:
  IPR025566 Protein of unknown function DUF4331 [PF14224] (1-76)

Sequence (81 aa):
DLAGFPNGRRPGDDVVDIALRVVMGRLCYPIPVNGTDTDLGLCATDDASVGNVPFTDGAPLNATMMDASFPYLATPLAGSK

Secondary structure (DSSP, 8-state):
--S-SS-SS-TTS-HHHHHHHHHTTGGGS-EEETTEEE---SS-GGGGTTTTS-----PPP-GGGB-SSSS-BPPPPTT--